Protein AF-A0A7V9AW32-F1 (afdb_monomer_lite)

Foldseek 3Di:
DADPNWDKDKDKDQLVPDDNFDCAWDWDDADDQWTWIWHDAPRIIIIITINDDNVVSSVVNRVVRVVRNVVVVD

Structure (mmCIF, N/CA/C/O backbone):
data_AF-A0A7V9AW32-F1
#
_entry.id   AF-A0A7V9AW32-F1
#
loop_
_atom_site.group_PDB
_atom_site.id
_atom_site.type_symbol
_atom_site.label_atom_id
_atom_site.label_alt_id
_atom_site.label_comp_id
_atom_site.label_asym_id
_atom_site.label_entity_id
_atom_site.label_seq_id
_atom_site.pdbx_PDB_ins_code
_atom_site.Cartn_x
_atom_site.Cartn_y
_atom_site.Cartn_z
_atom_site.occupancy
_atom_site.B_iso_or_equiv
_atom_site.auth_seq_id
_atom_site.auth_comp_id
_atom_site.auth_asym_id
_atom_site.auth_atom_id
_atom_site.pdbx_PDB_model_num
ATOM 1 N N . MET A 1 1 ? -8.814 2.706 -3.481 1.00 81.50 1 MET A N 1
ATOM 2 C CA . MET A 1 1 ? -9.387 1.363 -3.746 1.00 81.50 1 MET A CA 1
ATOM 3 C C . MET A 1 1 ? -10.134 0.863 -2.514 1.00 81.50 1 MET A C 1
ATOM 5 O O . MET A 1 1 ? -9.933 1.413 -1.439 1.00 81.50 1 MET A O 1
ATOM 9 N N . ARG A 1 2 ? -11.005 -0.146 -2.648 1.00 80.75 2 ARG A N 1
ATOM 10 C CA . ARG A 1 2 ? -11.578 -0.838 -1.482 1.00 80.75 2 ARG A CA 1
ATOM 11 C C . ARG A 1 2 ? -10.828 -2.149 -1.251 1.00 80.75 2 ARG A C 1
ATOM 13 O O . ARG A 1 2 ? -10.672 -2.911 -2.200 1.00 80.75 2 ARG A O 1
ATOM 20 N N . HIS A 1 3 ? -10.384 -2.407 -0.025 1.00 78.25 3 HIS A N 1
ATOM 21 C CA . HIS A 1 3 ? -9.740 -3.660 0.379 1.00 78.25 3 HIS A CA 1
ATOM 22 C C . HIS A 1 3 ? -10.491 -4.231 1.581 1.00 78.25 3 HIS A C 1
ATOM 24 O O . HIS A 1 3 ? -10.645 -3.540 2.579 1.00 78.25 3 HIS A O 1
ATOM 30 N N . ARG A 1 4 ? -11.027 -5.455 1.472 1.00 82.19 4 ARG A N 1
ATOM 31 C CA . ARG A 1 4 ? -11.814 -6.106 2.545 1.00 82.19 4 ARG A CA 1
ATOM 32 C C . ARG A 1 4 ? -12.940 -5.227 3.138 1.00 82.19 4 ARG A C 1
ATOM 34 O O . ARG A 1 4 ? -13.271 -5.333 4.307 1.00 82.19 4 ARG A O 1
ATOM 41 N N . GLY A 1 5 ? -13.542 -4.352 2.327 1.00 84.31 5 GLY A N 1
ATOM 42 C CA . GLY A 1 5 ? -14.609 -3.432 2.755 1.00 84.31 5 GLY A CA 1
ATOM 43 C C . GLY A 1 5 ? -14.131 -2.045 3.206 1.00 84.31 5 GLY A C 1
ATOM 44 O O . GLY A 1 5 ? -14.927 -1.104 3.139 1.00 84.31 5 GLY A O 1
ATOM 45 N N . HIS A 1 6 ? -12.844 -1.901 3.521 1.00 82.31 6 HIS A N 1
ATOM 46 C CA . HIS A 1 6 ? -12.175 -0.677 3.967 1.00 82.31 6 HIS A CA 1
ATOM 47 C C . HIS A 1 6 ? -11.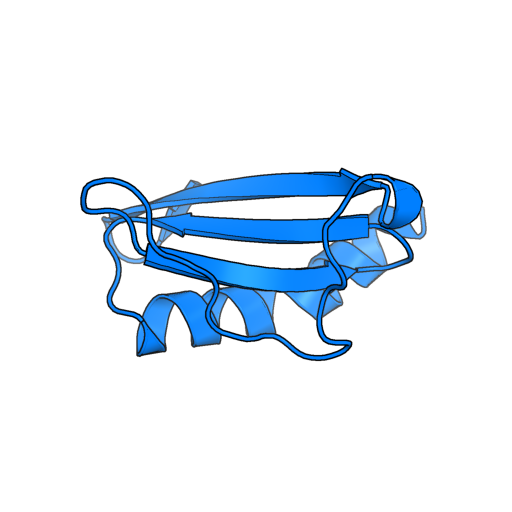672 0.178 2.803 1.00 82.31 6 HIS A C 1
ATOM 49 O O . HIS A 1 6 ? -11.443 -0.329 1.697 1.00 82.31 6 HIS A O 1
ATOM 55 N N . VAL A 1 7 ? -11.522 1.485 3.026 1.00 83.06 7 VAL A N 1
ATOM 56 C CA . VAL A 1 7 ? -10.956 2.398 2.024 1.00 83.06 7 VAL A CA 1
ATOM 57 C C . VAL A 1 7 ? -9.442 2.404 2.189 1.00 83.06 7 VAL A C 1
ATOM 59 O O . VAL A 1 7 ? -8.924 2.801 3.224 1.00 83.06 7 VAL A O 1
ATOM 62 N N . ALA A 1 8 ? -8.733 1.993 1.140 1.00 88.62 8 ALA A N 1
ATOM 63 C CA . ALA A 1 8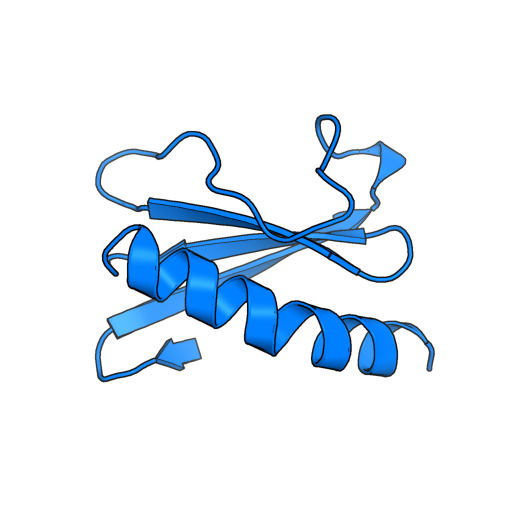 ? -7.280 2.052 1.079 1.00 88.62 8 ALA A CA 1
ATOM 64 C C . ALA A 1 8 ? -6.848 2.960 -0.073 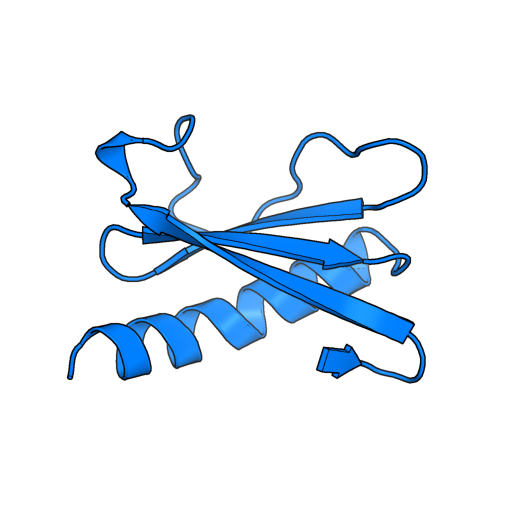1.00 88.62 8 ALA A C 1
ATOM 66 O O . ALA A 1 8 ? -7.283 2.791 -1.220 1.00 88.62 8 ALA A O 1
ATOM 67 N N . SER A 1 9 ? -5.981 3.915 0.222 1.00 91.00 9 SER A N 1
ATOM 68 C CA . SER A 1 9 ? -5.376 4.810 -0.758 1.00 91.00 9 SER A CA 1
ATOM 69 C C . SER A 1 9 ? -3.922 4.419 -0.966 1.00 91.00 9 SER A C 1
ATOM 71 O O . SER A 1 9 ? -3.206 4.157 -0.003 1.00 91.00 9 SER A O 1
ATOM 73 N N . ILE A 1 10 ? -3.496 4.375 -2.228 1.00 91.00 10 ILE A N 1
ATOM 74 C CA . ILE A 1 10 ? -2.100 4.145 -2.596 1.00 91.00 10 ILE A CA 1
ATOM 75 C C . ILE A 1 10 ? -1.555 5.468 -3.115 1.00 91.00 10 ILE A C 1
ATOM 77 O O . ILE A 1 10 ? -2.095 6.021 -4.074 1.00 91.00 10 ILE A O 1
ATOM 81 N N . LEU A 1 11 ? -0.501 5.965 -2.482 1.00 90.69 11 LEU A N 1
ATOM 82 C CA . LEU A 1 11 ? 0.241 7.139 -2.925 1.00 90.69 11 LEU A CA 1
ATOM 83 C C . LEU A 1 11 ? 1.588 6.673 -3.469 1.00 90.69 11 LEU A C 1
ATOM 85 O O . LEU A 1 11 ? 2.237 5.823 -2.863 1.00 90.69 11 LEU A O 1
ATOM 89 N N . LEU A 1 12 ? 1.997 7.227 -4.605 1.00 90.50 12 LEU A N 1
ATOM 90 C CA . LEU A 1 12 ? 3.301 6.987 -5.213 1.00 90.50 12 LEU A CA 1
ATOM 91 C C . LEU A 1 12 ? 3.994 8.332 -5.394 1.00 90.50 12 LEU A C 1
ATOM 93 O O . LEU A 1 12 ? 3.393 9.270 -5.915 1.00 90.50 12 LEU A O 1
ATOM 97 N N . THR A 1 13 ? 5.253 8.415 -4.984 1.00 89.75 13 THR A N 1
ATOM 98 C CA . THR A 1 13 ? 6.101 9.593 -5.196 1.00 89.75 13 THR A CA 1
ATOM 99 C C . THR A 1 13 ? 7.495 9.149 -5.633 1.00 89.75 13 THR A C 1
ATOM 101 O O . THR A 1 13 ? 7.926 8.069 -5.218 1.00 89.75 13 THR A O 1
ATOM 104 N N . PRO A 1 14 ? 8.218 9.926 -6.455 1.00 88.56 14 PRO A N 1
ATOM 105 C CA . PRO A 1 14 ? 9.626 9.667 -6.733 1.00 88.56 14 PRO A CA 1
ATOM 106 C C . PRO A 1 14 ? 10.441 9.481 -5.443 1.00 88.56 14 PRO A C 1
ATOM 108 O O . PRO A 1 14 ? 10.260 10.211 -4.466 1.00 88.56 14 PRO A O 1
ATOM 111 N N . ALA A 1 15 ? 11.317 8.474 -5.412 1.00 84.38 15 ALA A N 1
ATOM 112 C CA . ALA A 1 15 ? 12.052 8.092 -4.204 1.00 84.38 15 ALA A CA 1
ATOM 113 C C . ALA A 1 15 ? 13.031 9.175 -3.717 1.00 84.38 15 ALA A C 1
ATOM 115 O O . ALA A 1 15 ? 13.342 9.218 -2.531 1.00 84.38 15 ALA A O 1
ATOM 116 N N . ASP A 1 16 ? 13.479 10.075 -4.596 1.00 81.56 16 ASP A N 1
ATOM 117 C CA . ASP A 1 16 ? 14.303 11.240 -4.243 1.00 81.56 16 ASP A CA 1
ATOM 118 C C . ASP A 1 16 ? 13.527 12.309 -3.454 1.00 81.56 16 ASP A C 1
ATOM 120 O O . ASP A 1 16 ? 14.132 13.139 -2.778 1.00 81.56 16 ASP A O 1
ATOM 124 N N . GLN A 1 17 ? 12.193 12.268 -3.510 1.00 77.44 17 GLN A N 1
ATOM 125 C CA . GLN A 1 17 ? 11.294 13.168 -2.785 1.00 77.44 17 GLN A CA 1
ATOM 126 C C . GLN A 1 17 ? 10.706 12.528 -1.523 1.00 77.44 17 GLN A C 1
ATOM 128 O O . GLN A 1 17 ? 9.983 13.187 -0.774 1.00 77.44 17 GLN A O 1
ATOM 133 N N . ALA A 1 18 ? 10.990 11.247 -1.279 1.00 71.94 18 ALA A N 1
ATOM 134 C CA . ALA A 1 18 ? 10.494 10.525 -0.121 1.00 71.94 18 ALA A CA 1
ATOM 135 C C . ALA A 1 18 ? 11.535 10.479 1.008 1.00 71.94 18 ALA A C 1
ATOM 137 O O . ALA A 1 18 ? 12.733 10.357 0.744 1.00 71.94 18 ALA A O 1
ATOM 138 N N . PRO A 1 19 ? 11.104 10.508 2.285 1.00 65.81 19 PRO A N 1
ATOM 139 C CA . PRO A 1 19 ? 11.982 10.113 3.381 1.00 65.81 19 PRO A CA 1
ATOM 140 C C . PRO A 1 19 ? 12.446 8.669 3.152 1.00 65.81 19 PRO A C 1
ATOM 142 O O . PRO A 1 19 ? 11.678 7.867 2.621 1.00 65.81 19 PRO A O 1
ATOM 145 N N . ALA A 1 20 ? 13.691 8.358 3.535 1.00 59.91 20 ALA A N 1
ATOM 146 C CA . ALA A 1 20 ? 14.360 7.084 3.257 1.00 59.91 20 ALA A CA 1
ATOM 147 C C . ALA A 1 20 ? 13.415 5.883 3.434 1.00 59.91 20 ALA A C 1
ATOM 149 O O . ALA A 1 20 ? 13.090 5.483 4.554 1.00 59.91 20 ALA A O 1
ATOM 150 N N . THR A 1 21 ? 12.943 5.331 2.317 1.00 60.78 21 THR A N 1
ATOM 151 C CA . THR A 1 21 ? 12.031 4.195 2.326 1.00 60.78 21 THR A CA 1
ATOM 152 C C . THR A 1 21 ? 12.831 2.911 2.437 1.00 60.78 21 THR A C 1
ATOM 154 O O . THR A 1 21 ? 13.898 2.739 1.846 1.00 60.78 21 THR A O 1
ATOM 157 N N . HIS A 1 22 ? 12.331 1.998 3.264 1.00 59.34 22 HIS A N 1
ATOM 158 C CA . HIS A 1 22 ? 12.931 0.685 3.405 1.00 59.34 22 HIS A CA 1
ATOM 159 C C . HIS A 1 22 ? 12.742 -0.076 2.085 1.00 59.34 22 HIS A C 1
ATOM 161 O O . HIS A 1 22 ? 11.657 -0.071 1.507 1.00 59.34 22 HIS A O 1
ATOM 167 N N . ALA A 1 23 ? 13.784 -0.781 1.632 1.00 63.19 23 ALA A N 1
ATOM 168 C CA . ALA A 1 23 ? 13.732 -1.621 0.427 1.00 63.19 23 ALA A CA 1
ATOM 169 C C . ALA A 1 23 ? 12.664 -2.736 0.504 1.00 63.19 23 ALA A C 1
ATOM 171 O O . ALA A 1 23 ? 12.364 -3.393 -0.489 1.00 63.19 23 ALA A O 1
ATOM 172 N N . GLN A 1 24 ? 12.108 -2.969 1.695 1.00 78.88 24 GLN A N 1
ATOM 173 C CA . GLN A 1 24 ? 11.022 -3.899 1.967 1.00 78.88 24 GLN A CA 1
ATOM 174 C C . GLN A 1 24 ? 9.868 -3.153 2.630 1.00 78.88 24 GLN A C 1
ATOM 176 O O . GLN A 1 24 ? 10.090 -2.168 3.336 1.00 78.88 24 GLN A O 1
ATOM 181 N N . ALA A 1 25 ? 8.649 -3.660 2.435 1.00 88.94 25 ALA A N 1
ATOM 182 C CA . ALA A 1 25 ? 7.467 -3.081 3.048 1.00 88.94 25 ALA A CA 1
ATOM 183 C C . ALA A 1 25 ? 7.617 -2.994 4.577 1.00 88.94 25 ALA A C 1
ATOM 185 O O . ALA A 1 25 ? 7.991 -3.977 5.227 1.00 88.94 25 ALA A O 1
ATOM 186 N N . ALA A 1 26 ? 7.314 -1.828 5.136 1.00 89.75 26 ALA A N 1
ATOM 187 C CA . ALA A 1 26 ? 7.447 -1.518 6.552 1.00 89.75 26 ALA A CA 1
ATOM 188 C C . ALA A 1 26 ? 6.291 -0.630 7.021 1.00 89.75 26 ALA A C 1
ATOM 190 O O . ALA A 1 26 ? 5.636 0.035 6.221 1.00 89.75 26 ALA A O 1
ATOM 191 N N . LEU A 1 27 ? 6.050 -0.607 8.328 1.00 89.50 27 LEU A N 1
ATOM 192 C CA . LEU A 1 27 ? 5.133 0.360 8.923 1.00 89.50 27 LEU A CA 1
ATOM 193 C C . LEU A 1 27 ? 5.784 1.742 8.944 1.00 89.50 27 LEU A C 1
ATOM 195 O O . LEU A 1 27 ? 6.979 1.876 9.205 1.00 89.50 27 LEU A O 1
ATOM 199 N N . CYS A 1 28 ? 4.977 2.756 8.675 1.00 87.38 28 CYS A N 1
ATOM 200 C CA . CYS A 1 28 ? 5.359 4.157 8.670 1.00 87.38 28 CYS A CA 1
ATOM 201 C C . CYS A 1 28 ? 4.565 4.935 9.719 1.00 87.38 28 CYS A C 1
ATOM 203 O O . CYS A 1 28 ? 3.545 4.437 10.198 1.00 87.38 28 CYS A O 1
ATOM 205 N N . PRO A 1 29 ? 5.009 6.153 10.086 1.00 82.69 29 PRO A N 1
ATOM 206 C CA . PRO A 1 29 ? 4.273 6.988 11.025 1.00 82.69 29 PRO A CA 1
ATOM 207 C C . PRO A 1 29 ? 2.807 7.132 10.599 1.00 82.69 29 PRO A C 1
ATOM 209 O O . PRO A 1 29 ? 2.513 7.594 9.495 1.00 82.69 29 PRO A O 1
ATOM 212 N N . SER A 1 30 ? 1.900 6.711 11.478 1.00 79.56 30 SER A N 1
ATOM 213 C CA . SER A 1 30 ? 0.454 6.843 11.304 1.00 79.56 30 SER A CA 1
ATOM 214 C C . SER A 1 30 ? 0.035 8.316 11.310 1.00 79.56 30 SER A C 1
ATOM 216 O O . SER A 1 30 ? 0.669 9.139 11.976 1.00 79.56 30 SER A O 1
ATOM 218 N N . SER A 1 31 ? -1.073 8.648 10.650 1.00 74.62 31 SER A N 1
ATOM 219 C CA . SER A 1 31 ? -1.637 10.004 10.635 1.00 74.62 31 SER A CA 1
ATOM 220 C C . SER A 1 31 ? -3.109 9.963 11.038 1.00 74.62 31 SER A C 1
ATOM 222 O O . SER A 1 31 ? -3.871 9.228 10.426 1.00 74.62 31 SER A O 1
ATOM 224 N N . GLU A 1 32 ? -3.489 10.711 12.082 1.00 75.31 32 GLU A N 1
ATOM 225 C CA . GLU A 1 32 ? -4.876 10.967 12.532 1.00 75.31 32 GLU A CA 1
ATOM 226 C C . GLU A 1 32 ? -5.889 9.819 12.308 1.00 75.31 32 GLU A C 1
ATOM 228 O O . GLU A 1 32 ? -6.928 9.994 11.677 1.00 75.31 32 GLU A O 1
ATOM 233 N N . GLY A 1 33 ? -5.597 8.627 12.841 1.00 77.81 33 GLY A N 1
ATOM 234 C CA . GLY A 1 33 ? -6.502 7.467 12.778 1.00 77.81 33 GLY A CA 1
ATOM 235 C C . GLY A 1 33 ? -6.336 6.567 11.550 1.00 77.81 33 GLY A C 1
ATOM 236 O O . GLY A 1 33 ? -6.997 5.535 11.469 1.00 77.81 33 GLY A O 1
ATOM 237 N N . PHE A 1 34 ? -5.425 6.904 10.639 1.00 83.56 34 PHE A N 1
ATOM 238 C CA . PHE A 1 34 ? -5.029 6.064 9.516 1.00 83.56 34 PHE A CA 1
ATOM 239 C C . PHE A 1 34 ? -3.662 5.437 9.751 1.00 83.56 34 PHE A C 1
ATOM 241 O O . PHE A 1 34 ? -2.693 6.111 10.124 1.00 83.56 34 PHE A O 1
ATOM 248 N N . GLN A 1 35 ? -3.584 4.143 9.460 1.00 90.88 35 GLN A N 1
ATOM 249 C CA . GLN A 1 35 ? -2.329 3.419 9.422 1.00 90.88 35 GLN A CA 1
ATOM 250 C C . GLN A 1 35 ? -1.656 3.616 8.073 1.00 90.88 35 GLN A C 1
ATOM 252 O O . GLN A 1 35 ? -2.308 3.720 7.027 1.00 90.88 35 GLN A O 1
ATOM 257 N N . VAL A 1 36 ? -0.325 3.653 8.103 1.00 91.50 36 VAL A N 1
ATOM 258 C CA . VAL A 1 36 ? 0.501 3.854 6.915 1.00 91.50 36 VAL A CA 1
ATOM 259 C C . VAL A 1 36 ? 1.514 2.725 6.813 1.00 91.50 36 VAL A C 1
ATOM 261 O O . VAL A 1 36 ? 2.310 2.511 7.723 1.00 91.50 36 VAL A O 1
ATOM 264 N N . ALA A 1 37 ? 1.509 2.016 5.689 1.00 92.81 37 ALA A N 1
ATOM 265 C CA . ALA A 1 37 ? 2.565 1.079 5.328 1.00 92.81 37 ALA A CA 1
ATOM 266 C C . ALA A 1 37 ? 3.316 1.610 4.103 1.00 92.81 37 ALA A C 1
ATOM 268 O O . ALA A 1 37 ? 2.702 2.023 3.123 1.00 92.81 37 ALA A O 1
ATOM 269 N N . CYS A 1 38 ? 4.642 1.611 4.158 1.00 91.94 38 CYS A N 1
ATOM 270 C CA . CYS A 1 38 ? 5.515 2.097 3.096 1.00 91.94 38 CYS A CA 1
ATOM 271 C C . CYS A 1 38 ? 6.239 0.948 2.406 1.00 91.94 38 CYS A C 1
ATOM 273 O O . CYS A 1 38 ? 6.553 -0.046 3.051 1.00 91.94 38 CYS A O 1
ATOM 275 N N . PHE A 1 39 ? 6.569 1.102 1.129 1.00 91.69 39 PHE A N 1
ATOM 276 C CA . PHE A 1 39 ? 7.395 0.168 0.362 1.00 91.69 39 PHE A CA 1
ATOM 277 C C . PHE A 1 39 ? 8.132 0.903 -0.768 1.00 91.69 39 PHE A C 1
ATOM 279 O O . PHE A 1 39 ? 7.729 1.996 -1.160 1.00 91.69 39 PHE A O 1
ATOM 286 N N . ASP A 1 40 ? 9.188 0.300 -1.317 1.00 90.50 40 ASP A N 1
ATOM 287 C CA . ASP A 1 40 ? 9.814 0.770 -2.559 1.00 90.50 40 ASP A CA 1
ATOM 288 C C . ASP A 1 40 ? 9.253 0.027 -3.780 1.00 90.50 40 ASP A C 1
ATOM 290 O O . ASP A 1 40 ? 9.086 -1.202 -3.785 1.00 90.50 40 ASP A O 1
ATOM 294 N N . ALA A 1 41 ? 8.995 0.784 -4.844 1.00 88.94 41 ALA A N 1
ATOM 295 C CA . ALA A 1 41 ? 8.673 0.251 -6.152 1.00 88.94 41 ALA A CA 1
ATOM 296 C C . ALA A 1 41 ? 9.369 1.040 -7.270 1.00 88.94 41 ALA A C 1
ATOM 298 O O . ALA A 1 41 ? 8.860 2.049 -7.745 1.00 88.94 41 ALA A O 1
ATOM 299 N N . ARG A 1 42 ? 10.513 0.533 -7.757 1.00 87.12 42 ARG A N 1
ATOM 300 C CA . ARG A 1 42 ? 11.212 1.051 -8.958 1.00 87.12 42 ARG A CA 1
ATOM 301 C C . ARG A 1 42 ? 11.502 2.554 -8.874 1.00 87.12 42 ARG A C 1
ATOM 303 O O . ARG A 1 42 ? 11.081 3.326 -9.734 1.00 87.12 42 ARG A O 1
ATOM 310 N N . GLY A 1 43 ? 12.231 2.969 -7.840 1.00 87.81 43 GLY A N 1
ATOM 311 C CA . GLY A 1 43 ? 12.593 4.380 -7.670 1.00 87.81 43 GLY A CA 1
ATOM 312 C C . GLY A 1 43 ? 11.400 5.271 -7.326 1.00 87.81 43 GLY A C 1
ATOM 313 O O . GLY A 1 43 ? 11.494 6.489 -7.453 1.00 87.81 43 GLY A O 1
ATOM 314 N N . HIS A 1 44 ? 10.294 4.668 -6.890 1.00 90.62 44 HIS A N 1
ATOM 315 C CA . HIS A 1 44 ? 9.171 5.354 -6.278 1.00 90.62 44 HIS A CA 1
ATOM 316 C C . HIS A 1 44 ? 8.977 4.814 -4.866 1.00 90.62 44 HIS A C 1
ATOM 318 O O . HIS A 1 44 ? 9.005 3.604 -4.642 1.00 90.62 44 HIS A O 1
ATOM 324 N N . ALA A 1 45 ? 8.710 5.714 -3.932 1.00 91.06 45 ALA A N 1
ATOM 325 C CA . ALA A 1 45 ? 8.172 5.362 -2.635 1.00 91.06 45 ALA A CA 1
ATOM 326 C C . ALA A 1 45 ? 6.655 5.194 -2.747 1.00 91.06 45 ALA A C 1
ATOM 328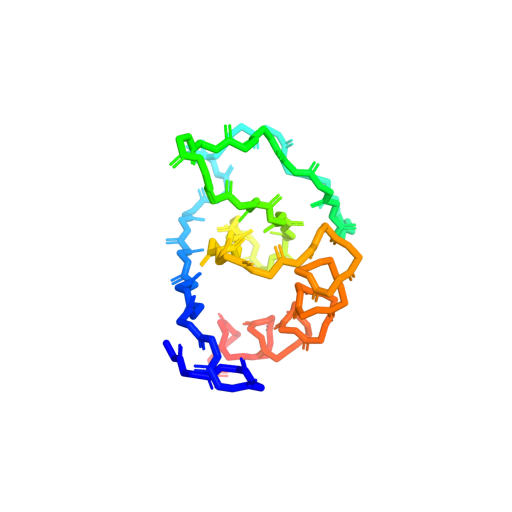 O O . ALA A 1 45 ? 5.947 6.096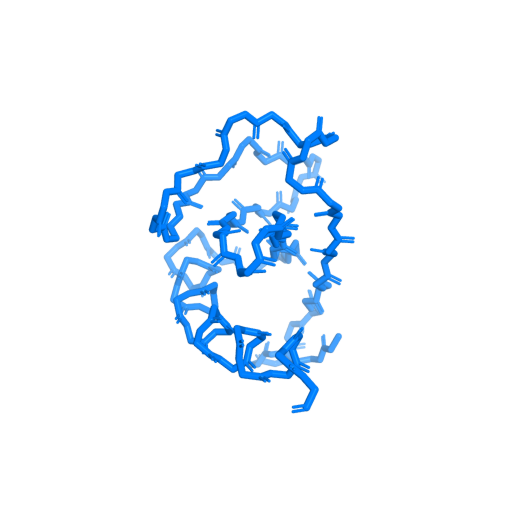 -3.208 1.00 91.06 45 ALA A O 1
ATOM 329 N N . GLY A 1 46 ? 6.168 4.031 -2.328 1.00 91.94 46 GLY A N 1
ATOM 330 C CA . GLY A 1 46 ? 4.755 3.711 -2.230 1.00 91.94 46 GLY A CA 1
ATOM 331 C C . GLY A 1 46 ? 4.266 3.774 -0.789 1.00 91.94 46 GLY A C 1
ATOM 332 O O . GLY A 1 46 ? 4.950 3.312 0.122 1.00 91.94 46 GLY A O 1
ATOM 333 N N . PHE A 1 47 ? 3.066 4.316 -0.592 1.00 92.06 47 PHE A N 1
ATOM 334 C CA . PHE A 1 47 ? 2.411 4.423 0.709 1.00 92.06 47 PHE A CA 1
ATOM 335 C C . PHE A 1 47 ? 0.995 3.874 0.611 1.00 92.06 47 PHE A C 1
ATOM 337 O O . PHE A 1 47 ? 0.204 4.338 -0.211 1.00 92.06 47 PHE A O 1
ATOM 344 N N . VAL A 1 48 ? 0.665 2.911 1.464 1.00 93.06 48 VAL A N 1
ATOM 345 C CA . VAL A 1 48 ? -0.695 2.423 1.676 1.00 93.06 48 VAL A CA 1
ATOM 346 C C . VAL A 1 48 ? -1.252 3.119 2.909 1.00 93.06 48 VAL A C 1
ATOM 348 O O . VAL A 1 48 ? -0.766 2.902 4.017 1.00 93.06 48 VAL A O 1
ATOM 351 N N . VAL A 1 49 ? -2.260 3.963 2.711 1.00 92.69 49 VAL A N 1
ATOM 352 C CA . VAL A 1 49 ? -2.956 4.691 3.777 1.00 92.69 49 VAL A CA 1
ATOM 353 C C . VAL A 1 49 ? -4.358 4.114 3.908 1.00 92.69 49 VAL A C 1
ATOM 355 O O . VAL A 1 49 ? -5.128 4.148 2.942 1.00 92.69 49 VAL A O 1
ATOM 358 N N . SER A 1 50 ? -4.687 3.554 5.069 1.00 91.12 50 SER A N 1
ATOM 359 C CA . SER A 1 50 ? -5.995 2.938 5.309 1.00 91.12 50 SER A CA 1
ATOM 360 C C . SER A 1 50 ? -6.370 2.922 6.791 1.00 91.12 50 SER A C 1
ATOM 362 O O . SER A 1 50 ? -5.549 3.203 7.660 1.00 91.12 50 SER A O 1
ATOM 364 N N . ASP A 1 51 ? -7.629 2.605 7.074 1.00 90.38 51 ASP A N 1
ATOM 365 C CA . ASP A 1 51 ? -8.158 2.315 8.411 1.00 90.38 51 ASP A CA 1
ATOM 366 C C . ASP A 1 51 ? -7.987 0.833 8.809 1.00 90.38 51 ASP A C 1
ATOM 368 O O . ASP A 1 51 ? -8.561 0.384 9.801 1.00 90.38 51 ASP A O 1
ATOM 372 N N . LEU A 1 52 ? -7.206 0.066 8.037 1.00 90.12 52 LEU A N 1
ATOM 373 C CA . LEU A 1 52 ? -6.840 -1.310 8.368 1.00 90.12 52 LEU A CA 1
ATOM 374 C C . LEU A 1 52 ? -5.893 -1.350 9.570 1.00 90.12 52 LEU A C 1
ATOM 376 O O . LEU A 1 52 ? -5.225 -0.369 9.901 1.00 90.12 52 LEU A O 1
ATOM 380 N N . THR A 1 53 ? -5.777 -2.523 10.189 1.00 90.56 53 THR A N 1
ATOM 381 C CA . THR A 1 53 ? -4.731 -2.744 11.191 1.00 90.56 53 THR A CA 1
ATOM 382 C C . THR A 1 53 ? -3.338 -2.671 10.561 1.00 90.56 53 THR A C 1
ATOM 384 O O . THR A 1 53 ? -3.166 -2.938 9.371 1.00 90.56 53 THR A O 1
ATOM 387 N N . ASP A 1 54 ? -2.316 -2.378 11.366 1.00 90.81 54 ASP A N 1
ATOM 388 C CA . ASP A 1 54 ? -0.916 -2.347 10.921 1.00 90.81 54 ASP A CA 1
ATOM 389 C C . ASP A 1 54 ? -0.509 -3.617 10.165 1.00 90.81 54 ASP A C 1
ATOM 391 O O . ASP A 1 54 ? 0.108 -3.551 9.103 1.00 90.81 54 ASP A O 1
ATOM 395 N N . ALA A 1 55 ? -0.891 -4.786 10.685 1.00 91.75 55 ALA A N 1
ATOM 396 C CA . ALA A 1 55 ? -0.560 -6.070 10.077 1.00 91.75 55 ALA A CA 1
ATOM 397 C C . ALA A 1 55 ? -1.184 -6.225 8.681 1.00 91.75 55 ALA A C 1
ATOM 399 O O . ALA A 1 55 ? -0.496 -6.635 7.747 1.00 91.75 55 ALA A O 1
ATOM 400 N N . GLU A 1 56 ? -2.456 -5.857 8.527 1.00 92.50 56 GLU A N 1
ATOM 401 C CA . GLU A 1 56 ? -3.169 -5.927 7.248 1.00 92.50 56 GLU A CA 1
ATOM 402 C C . GLU A 1 56 ? -2.656 -4.891 6.249 1.00 92.50 56 GLU A C 1
ATOM 404 O O . GLU A 1 56 ? -2.510 -5.181 5.064 1.00 92.50 56 GLU A O 1
ATOM 409 N N . ASN A 1 57 ? -2.339 -3.686 6.720 1.00 91.31 57 ASN A N 1
ATOM 410 C CA . ASN A 1 57 ? -1.805 -2.629 5.874 1.00 91.31 57 ASN A CA 1
ATOM 411 C C . ASN A 1 57 ? -0.395 -2.988 5.369 1.00 91.31 57 ASN A C 1
ATOM 413 O O . ASN A 1 57 ? -0.048 -2.734 4.215 1.00 91.31 57 ASN A O 1
ATOM 417 N N . LEU A 1 58 ? 0.399 -3.647 6.217 1.00 93.00 58 LEU A N 1
ATOM 418 C CA . LEU A 1 58 ? 1.713 -4.176 5.869 1.00 93.00 58 LEU A CA 1
ATOM 419 C C . LEU A 1 58 ? 1.632 -5.357 4.893 1.00 93.00 58 LEU A C 1
ATOM 421 O O . LEU A 1 58 ? 2.443 -5.435 3.972 1.00 93.00 58 LEU A O 1
ATOM 425 N N . GLU A 1 59 ? 0.674 -6.268 5.077 1.00 94.25 59 GLU A N 1
ATOM 426 C CA . GLU A 1 59 ? 0.387 -7.351 4.125 1.00 94.25 59 GLU A CA 1
ATOM 427 C C . GLU A 1 59 ? 0.013 -6.769 2.755 1.00 94.25 59 GLU A C 1
ATOM 429 O O . GLU A 1 59 ? 0.650 -7.089 1.752 1.00 94.25 59 GLU A O 1
ATOM 434 N N . LEU A 1 60 ? -0.909 -5.803 2.728 1.00 92.38 60 LEU A N 1
ATOM 435 C CA . LEU A 1 60 ? -1.326 -5.126 1.503 1.00 92.38 60 LEU A CA 1
ATOM 436 C C . LEU A 1 60 ? -0.157 -4.411 0.805 1.00 92.38 60 LEU A C 1
ATOM 438 O O . LEU A 1 60 ? -0.022 -4.490 -0.415 1.00 92.38 60 LEU A O 1
ATOM 442 N N . ALA A 1 61 ? 0.725 -3.747 1.554 1.00 93.38 61 ALA A N 1
ATOM 443 C CA . ALA A 1 61 ? 1.931 -3.134 0.997 1.00 93.38 61 ALA A CA 1
ATOM 444 C C . ALA A 1 61 ? 2.884 -4.166 0.367 1.00 93.38 61 ALA A C 1
ATOM 446 O O . ALA A 1 61 ? 3.446 -3.910 -0.700 1.00 93.38 61 ALA A O 1
ATOM 447 N N . ARG A 1 62 ? 3.053 -5.342 0.989 1.00 93.88 62 ARG A N 1
ATOM 448 C CA . ARG A 1 62 ? 3.880 -6.438 0.448 1.00 93.88 62 ARG A CA 1
ATOM 449 C C . ARG A 1 62 ? 3.314 -6.997 -0.849 1.00 93.88 62 ARG A C 1
ATOM 451 O O . ARG A 1 62 ? 4.091 -7.268 -1.761 1.00 93.88 62 ARG A O 1
ATOM 458 N N . ASP A 1 63 ? 1.996 -7.114 -0.940 1.00 93.12 63 ASP A N 1
ATOM 459 C CA . ASP A 1 63 ? 1.317 -7.606 -2.139 1.00 93.12 63 ASP A CA 1
ATOM 460 C C . ASP A 1 63 ? 1.374 -6.591 -3.290 1.00 93.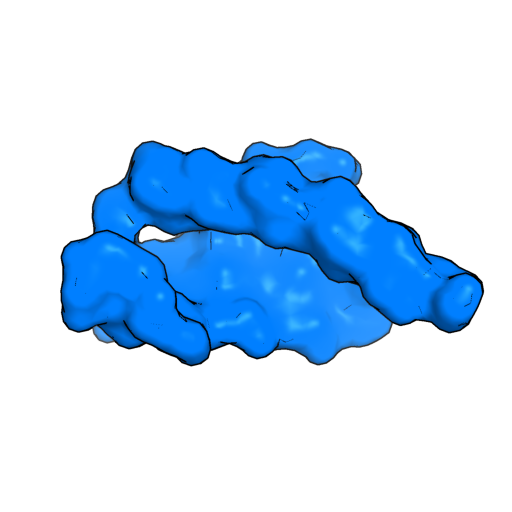12 63 ASP A C 1
ATOM 462 O O . ASP A 1 63 ? 1.568 -6.956 -4.452 1.00 93.12 63 ASP A O 1
ATOM 466 N N . LEU A 1 64 ? 1.241 -5.298 -2.979 1.00 91.06 64 LEU A N 1
ATOM 467 C CA . LEU A 1 64 ? 1.246 -4.224 -3.974 1.00 91.06 64 LEU A CA 1
ATOM 468 C C . LEU A 1 64 ? 2.639 -3.917 -4.525 1.00 91.06 64 LEU A C 1
ATOM 470 O O . LEU A 1 64 ? 2.757 -3.581 -5.706 1.00 91.06 64 LEU A O 1
ATOM 474 N N . ALA A 1 65 ? 3.687 -4.035 -3.707 1.00 91.31 65 ALA A N 1
ATOM 475 C CA . ALA A 1 65 ? 5.056 -3.721 -4.108 1.00 91.31 65 ALA A CA 1
ATOM 476 C C . ALA A 1 65 ? 5.490 -4.397 -5.431 1.00 91.31 65 ALA A C 1
ATOM 478 O O . ALA A 1 65 ? 5.874 -3.673 -6.354 1.00 91.31 65 ALA A O 1
ATOM 479 N N . PRO A 1 66 ? 5.394 -5.731 -5.618 1.00 91.25 66 PRO A N 1
ATOM 480 C CA . PRO A 1 66 ? 5.803 -6.376 -6.870 1.00 91.25 66 PRO A CA 1
ATOM 481 C C . PRO A 1 66 ? 4.909 -6.005 -8.065 1.00 91.25 66 PRO A C 1
ATOM 483 O O . PRO A 1 66 ? 5.396 -5.894 -9.195 1.00 91.25 66 PRO A O 1
ATOM 486 N N . VAL A 1 67 ? 3.612 -5.774 -7.833 1.00 91.44 67 VAL A N 1
ATOM 487 C CA . VAL A 1 67 ? 2.667 -5.352 -8.880 1.00 91.44 67 VAL A CA 1
ATOM 488 C C . VAL A 1 67 ? 3.044 -3.968 -9.397 1.00 91.44 67 VAL A C 1
ATOM 490 O O . VAL A 1 67 ? 3.175 -3.768 -10.604 1.00 91.44 67 VAL A O 1
ATOM 493 N N . LEU A 1 68 ? 3.297 -3.024 -8.492 1.00 90.50 68 LEU A N 1
ATOM 494 C CA . LEU A 1 68 ? 3.679 -1.660 -8.845 1.00 90.50 68 LEU A CA 1
ATOM 495 C C . LEU A 1 68 ? 5.092 -1.590 -9.420 1.00 90.50 68 LEU A C 1
ATOM 497 O O . LEU A 1 68 ? 5.316 -0.838 -10.361 1.00 90.50 68 LEU A O 1
ATOM 501 N N . GLN A 1 69 ? 6.022 -2.430 -8.960 1.00 89.50 69 GLN A N 1
ATOM 502 C CA . GLN A 1 69 ? 7.328 -2.569 -9.609 1.00 89.50 69 GLN A CA 1
ATOM 503 C C . GLN A 1 69 ? 7.223 -3.032 -11.065 1.00 89.50 69 GLN A C 1
ATOM 505 O O . GLN A 1 69 ? 8.066 -2.665 -11.884 1.00 89.50 69 GLN A O 1
ATOM 510 N N . THR A 1 70 ? 6.232 -3.863 -11.382 1.00 90.56 70 THR A N 1
ATOM 511 C CA . THR A 1 70 ? 5.984 -4.314 -12.755 1.00 90.56 70 THR A CA 1
ATOM 512 C C . THR A 1 70 ? 5.310 -3.210 -13.562 1.00 90.56 70 THR A C 1
ATOM 514 O O . THR A 1 70 ? 5.768 -2.891 -14.651 1.00 90.56 70 THR A O 1
ATOM 517 N N . TYR A 1 71 ? 4.282 -2.571 -13.004 1.00 88.56 71 TYR A N 1
ATOM 518 C CA . TYR A 1 71 ? 3.543 -1.497 -13.667 1.00 88.56 71 TYR A CA 1
ATOM 519 C C . TYR A 1 71 ? 4.417 -0.275 -13.988 1.00 88.56 71 TYR A C 1
ATOM 521 O O . TYR A 1 71 ? 4.369 0.258 -15.091 1.00 88.56 71 TYR A O 1
ATOM 529 N N . LEU A 1 72 ? 5.269 0.143 -13.050 1.00 86.06 72 LEU A N 1
ATOM 530 C CA . LEU A 1 72 ? 6.171 1.289 -13.216 1.00 86.06 72 LEU A CA 1
ATOM 531 C C . LEU A 1 72 ? 7.355 1.000 -14.152 1.00 86.06 72 LEU A C 1
ATOM 533 O O . LEU A 1 72 ? 8.135 1.901 -14.451 1.00 86.06 72 LEU A O 1
ATOM 537 N N . ARG A 1 73 ? 7.515 -0.248 -14.607 1.00 80.00 73 ARG A N 1
ATOM 538 C CA . ARG A 1 73 ? 8.550 -0.629 -15.572 1.00 80.00 73 ARG A CA 1
ATOM 539 C C . ARG A 1 73 ? 8.168 -0.286 -17.021 1.00 80.00 73 ARG A C 1
ATOM 541 O O . ARG A 1 73 ? 9.087 -0.151 -17.829 1.00 80.00 73 ARG A O 1
ATOM 548 N N . GLY A 1 74 ? 6.875 -0.090 -17.311 1.00 56.91 74 GLY A N 1
ATOM 549 C CA . GLY A 1 74 ? 6.343 0.077 -18.671 1.00 56.91 74 GLY A CA 1
ATOM 550 C C . GLY A 1 74 ? 6.032 -1.255 -19.336 1.00 56.91 74 GLY A C 1
ATOM 551 O O . GLY A 1 74 ? 6.967 -2.078 -19.465 1.00 56.91 74 GLY A O 1
#

Secondary structure (DSSP, 8-state):
-EETTEEEEEEEEEGGGSS---SS-EEEEEETTEEEEEEEETTEEEEEEESS-HHHHHHHHHHHHHHHHHHTT-

pLDDT: mean 85.61, std 8.98, range [56.91, 94.25]

Sequence (74 aa):
MRHRGHVASILLTPADQAPATHAQAALCPSSEGFQVACFDARGHAGFVVSDLTDAENLELARDLAPVLQTYLRG

Radius of gyration: 11.4 Å; chains: 1; bounding box: 29×21×31 Å